Protein AF-A0A0L8V8V0-F1 (afdb_monomer_lite)

pLDDT: mean 90.94, std 7.52, range [48.09, 97.25]

Foldseek 3Di:
DDLCVLCVQLVHHSVQVVCVVVVNDAQDLSSLQSNCVVVVHDSCVRVVVSVVVVVVVVVQVVQLPQDWDCVQPDCVLVVVDDPNPDSCVVCVLVLLVSCVVPNDPSSNVRNCVSQPVVSSVVSVVVVVVVVVD

Radius of gyration: 21.58 Å; chains: 1; bounding box: 40×36×54 Å

Sequence (133 aa):
MSKKQFAKSIDEFPQTLGAITKGKRRINPSLSLRIGERLDIDESYFSILQTYYDIEQEKRKQRKNLHPDLSKIRPVVFWDTDIDKIDWIKYKPSIITRVFERGNEQEKQEITRFYGKEDVSAVLKQNKNLLTS

InterPro domains:
  IPR001387 Cro/C1-type, helix-turn-helix domain [PS50943] (1-46)
  IPR010982 Lambda repressor-like, DNA-binding domain superfamily [G3DSA:1.10.260.40] (1-74)
  IPR010982 Lambda repressor-like, DNA-binding domain superfamily [SSF47413] (1-65)
  IPR053830 Domain of unknown function DUF6922 [PF21956] (73-124)

Structure (mmCIF, N/CA/C/O backbone):
data_AF-A0A0L8V8V0-F1
#
_entry.id   AF-A0A0L8V8V0-F1
#
loop_
_atom_site.group_PDB
_atom_site.id
_atom_site.type_symbol
_atom_site.label_atom_id
_atom_site.label_alt_id
_atom_site.label_comp_id
_atom_site.label_asym_id
_atom_site.label_entity_id
_atom_site.label_seq_id
_atom_site.pdbx_PDB_ins_code
_atom_site.Cartn_x
_atom_site.Cartn_y
_atom_site.Cartn_z
_atom_site.occupancy
_atom_site.B_iso_or_equiv
_atom_site.auth_seq_id
_atom_site.auth_comp_id
_atom_site.auth_asym_id
_atom_site.auth_atom_id
_atom_site.pdbx_PDB_model_num
ATOM 1 N N . MET A 1 1 ? 3.524 3.110 -29.658 1.00 74.62 1 MET A N 1
ATOM 2 C CA . MET A 1 1 ? 4.399 1.912 -29.673 1.00 74.62 1 MET A CA 1
ATOM 3 C C . MET A 1 1 ? 3.676 0.756 -28.993 1.00 74.62 1 MET A C 1
ATOM 5 O O . MET A 1 1 ? 3.136 0.956 -27.915 1.00 74.62 1 MET A O 1
ATOM 9 N N . SER A 1 2 ? 3.617 -0.427 -29.607 1.00 88.88 2 SER A N 1
ATOM 10 C CA . SER A 1 2 ? 2.989 -1.605 -28.981 1.00 88.88 2 SER A CA 1
ATOM 11 C C . SER A 1 2 ? 3.903 -2.256 -27.935 1.00 88.88 2 SER A C 1
ATOM 13 O O . SER A 1 2 ? 5.126 -2.166 -28.023 1.00 88.88 2 SER A O 1
ATOM 15 N N . LYS A 1 3 ? 3.320 -2.999 -26.984 1.00 86.00 3 LYS A N 1
ATOM 16 C CA . LYS A 1 3 ? 4.060 -3.765 -25.963 1.00 86.00 3 LYS A CA 1
ATOM 17 C C . LYS A 1 3 ? 5.127 -4.693 -26.564 1.00 86.00 3 LYS A C 1
ATOM 19 O O . LYS A 1 3 ? 6.218 -4.818 -26.019 1.00 86.00 3 LYS A O 1
ATOM 24 N N . LYS A 1 4 ? 4.810 -5.338 -27.693 1.00 90.06 4 LYS A N 1
ATOM 25 C CA . LYS A 1 4 ? 5.732 -6.232 -28.409 1.00 90.06 4 LYS A CA 1
ATOM 26 C C . LYS A 1 4 ? 6.901 -5.461 -29.023 1.00 90.06 4 LYS A C 1
ATOM 28 O O . LYS A 1 4 ? 8.037 -5.905 -28.913 1.00 90.06 4 LYS A O 1
ATOM 33 N N . GLN A 1 5 ? 6.618 -4.311 -29.639 1.00 91.38 5 GLN A N 1
ATOM 34 C CA . GLN A 1 5 ? 7.649 -3.435 -30.203 1.00 91.38 5 GLN A CA 1
ATOM 35 C C . GLN A 1 5 ? 8.566 -2.878 -29.112 1.00 91.38 5 GLN A C 1
ATOM 37 O O . GLN A 1 5 ? 9.777 -2.873 -29.296 1.00 91.38 5 GLN A O 1
ATOM 42 N N . PHE A 1 6 ? 8.003 -2.476 -27.969 1.00 92.31 6 PHE A N 1
ATOM 43 C CA . PHE A 1 6 ? 8.797 -1.958 -26.860 1.00 92.31 6 PHE A CA 1
ATOM 44 C C . PHE A 1 6 ? 9.712 -3.019 -26.257 1.00 92.31 6 PHE A C 1
ATOM 46 O O . PHE A 1 6 ? 10.906 -2.777 -26.123 1.00 92.31 6 PHE A O 1
ATOM 53 N N . ALA A 1 7 ? 9.175 -4.209 -25.967 1.00 92.62 7 ALA A N 1
ATOM 54 C CA . ALA A 1 7 ? 9.963 -5.314 -25.426 1.00 92.62 7 ALA A CA 1
ATOM 55 C C . ALA A 1 7 ? 11.150 -5.653 -26.343 1.00 92.62 7 ALA A C 1
ATOM 57 O O . ALA A 1 7 ? 12.281 -5.723 -25.878 1.00 92.62 7 ALA A O 1
ATOM 58 N N . LYS A 1 8 ? 10.920 -5.721 -27.662 1.00 92.44 8 LYS A N 1
ATOM 59 C CA . LYS A 1 8 ? 11.998 -5.927 -28.638 1.00 92.44 8 LYS A CA 1
ATOM 60 C C . LYS A 1 8 ? 13.049 -4.808 -28.605 1.00 92.44 8 LYS A C 1
ATOM 62 O O . LYS A 1 8 ? 14.226 -5.097 -28.758 1.00 92.44 8 LYS A O 1
ATOM 67 N N . SER A 1 9 ? 12.645 -3.548 -28.416 1.00 92.31 9 SER A N 1
ATOM 68 C CA . SER A 1 9 ? 13.585 -2.415 -28.396 1.00 92.31 9 SER A CA 1
ATOM 69 C C . SER A 1 9 ? 14.483 -2.347 -27.160 1.00 92.31 9 SER A C 1
ATOM 71 O O . SER A 1 9 ? 15.478 -1.641 -27.203 1.00 92.31 9 SER A O 1
ATOM 73 N N . ILE A 1 10 ? 14.148 -3.071 -26.090 1.00 92.69 10 ILE A N 1
ATOM 74 C CA . ILE A 1 10 ? 14.971 -3.185 -24.875 1.00 92.69 10 ILE A CA 1
ATOM 75 C C . ILE A 1 10 ? 15.562 -4.594 -24.724 1.00 92.69 10 ILE A C 1
ATOM 77 O O . ILE A 1 10 ? 15.936 -4.975 -23.622 1.00 92.69 10 ILE A O 1
ATOM 81 N N . ASP A 1 11 ? 15.589 -5.377 -25.810 1.00 91.44 11 ASP A N 1
ATOM 82 C CA . ASP A 1 11 ? 16.064 -6.765 -25.842 1.00 91.44 11 ASP A CA 1
ATOM 83 C C . ASP A 1 11 ? 15.416 -7.660 -24.756 1.00 91.44 11 ASP A C 1
ATOM 85 O O . ASP A 1 11 ? 16.064 -8.365 -23.983 1.00 91.44 11 ASP A O 1
ATOM 89 N N . GLU A 1 12 ? 14.085 -7.583 -24.659 1.00 92.38 12 GLU A N 1
ATOM 90 C CA . GLU A 1 12 ? 13.263 -8.379 -23.746 1.00 92.38 12 GLU A CA 1
ATOM 91 C C . GLU A 1 12 ? 12.092 -9.070 -24.443 1.00 92.38 12 GLU A C 1
ATOM 93 O O . GLU A 1 12 ? 11.573 -8.653 -25.485 1.00 92.38 12 GLU A O 1
ATOM 98 N N . PHE A 1 13 ? 11.585 -10.113 -23.788 1.00 91.94 13 PHE A N 1
ATOM 99 C CA . PHE A 1 13 ? 10.382 -10.800 -24.233 1.00 91.94 13 PHE A CA 1
ATOM 100 C C . PHE A 1 13 ? 9.109 -10.042 -23.803 1.00 91.94 13 PHE A C 1
ATOM 102 O O . PHE A 1 13 ? 9.004 -9.572 -22.664 1.00 91.94 13 PHE A O 1
ATOM 109 N N . PRO A 1 14 ? 8.058 -9.966 -24.646 1.00 91.31 14 PRO A N 1
ATOM 110 C CA . PRO A 1 14 ? 6.785 -9.337 -24.268 1.00 91.31 14 PRO A CA 1
ATOM 111 C C . PRO A 1 14 ? 6.140 -9.951 -23.012 1.00 91.31 14 PRO A C 1
ATOM 113 O O . PRO A 1 14 ? 5.378 -9.285 -22.300 1.00 91.31 14 PRO A O 1
ATOM 116 N N . GLN A 1 15 ? 6.421 -11.224 -22.731 1.00 92.56 15 GLN A N 1
ATOM 117 C CA . GLN A 1 15 ? 6.001 -11.920 -21.519 1.00 92.56 15 GLN A CA 1
ATOM 118 C C . GLN A 1 15 ? 6.722 -11.367 -20.284 1.00 92.56 15 GLN A C 1
ATOM 120 O O . GLN A 1 15 ? 6.048 -11.120 -19.285 1.00 92.56 15 GLN A O 1
ATOM 125 N N . THR A 1 16 ? 8.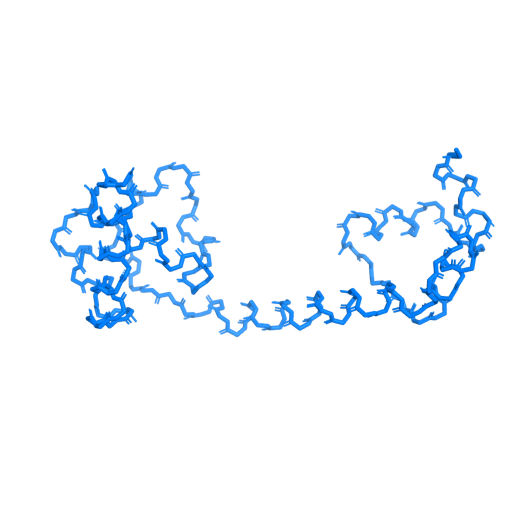031 -11.084 -20.371 1.00 89.81 16 THR A N 1
ATOM 126 C CA . THR A 1 16 ? 8.814 -10.430 -19.306 1.00 89.81 16 THR A CA 1
ATOM 127 C C . THR A 1 16 ? 8.175 -9.105 -18.924 1.00 89.81 16 THR A C 1
ATOM 129 O O . THR A 1 16 ? 7.799 -8.906 -17.770 1.00 89.81 16 THR A O 1
ATOM 132 N N . LEU A 1 17 ? 7.933 -8.242 -19.913 1.00 89.06 17 LEU A N 1
ATOM 133 C CA . LEU A 1 17 ? 7.290 -6.951 -19.686 1.00 89.06 17 LEU A CA 1
ATOM 134 C C . LEU A 1 17 ? 5.879 -7.111 -19.100 1.00 89.06 17 LEU A C 1
ATOM 136 O O . LEU A 1 17 ? 5.470 -6.353 -18.230 1.00 89.06 17 LEU A O 1
ATOM 140 N N . GLY A 1 18 ? 5.138 -8.138 -19.527 1.00 91.50 18 GLY A N 1
ATOM 141 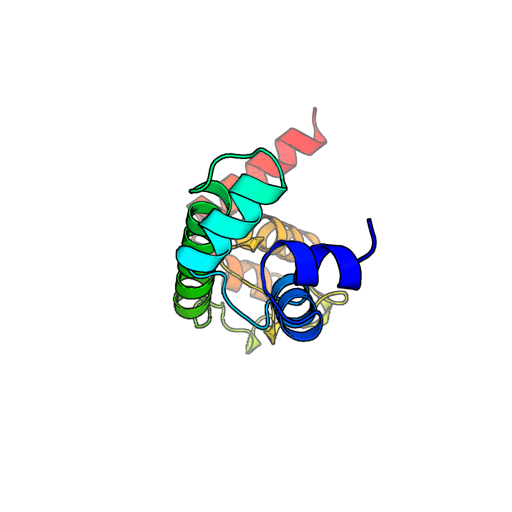C CA . GLY A 1 18 ? 3.831 -8.460 -18.948 1.00 91.50 18 GLY A CA 1
ATOM 142 C C . GLY A 1 18 ? 3.880 -8.938 -17.502 1.00 91.50 18 GLY A C 1
ATOM 143 O O . GLY A 1 18 ? 2.940 -8.691 -16.753 1.00 91.50 18 GLY A O 1
ATOM 144 N N . ALA A 1 19 ? 4.938 -9.644 -17.112 1.00 92.56 19 ALA A N 1
ATOM 145 C CA . ALA A 1 19 ? 5.145 -10.057 -15.734 1.00 92.56 19 ALA A CA 1
ATOM 146 C C . ALA A 1 19 ? 5.533 -8.857 -14.860 1.00 92.56 19 ALA A C 1
ATOM 148 O O . ALA A 1 19 ? 5.032 -8.752 -13.743 1.00 92.56 19 ALA A O 1
ATOM 149 N N . ILE A 1 20 ? 6.343 -7.933 -15.385 1.00 92.19 20 ILE A N 1
ATOM 150 C CA . ILE A 1 20 ? 6.739 -6.694 -14.700 1.00 92.19 20 ILE A CA 1
ATOM 151 C C . ILE A 1 20 ? 5.526 -5.793 -14.462 1.00 92.19 20 ILE A C 1
ATOM 153 O O . ILE A 1 20 ? 5.276 -5.411 -13.323 1.00 92.19 20 ILE A O 1
ATOM 157 N N . THR A 1 21 ? 4.701 -5.529 -15.483 1.00 89.00 21 THR A N 1
ATOM 158 C CA . THR A 1 21 ? 3.502 -4.682 -15.313 1.00 89.00 21 THR A CA 1
ATOM 159 C C . THR A 1 21 ? 2.468 -5.287 -14.364 1.00 89.00 21 THR A C 1
ATOM 161 O O . THR A 1 21 ? 1.668 -4.565 -13.781 1.00 89.00 21 THR A O 1
ATOM 164 N N . LYS A 1 22 ? 2.484 -6.613 -14.184 1.00 92.00 22 LYS A N 1
ATOM 165 C CA . LYS A 1 22 ? 1.652 -7.330 -13.205 1.00 92.00 22 LYS A CA 1
ATOM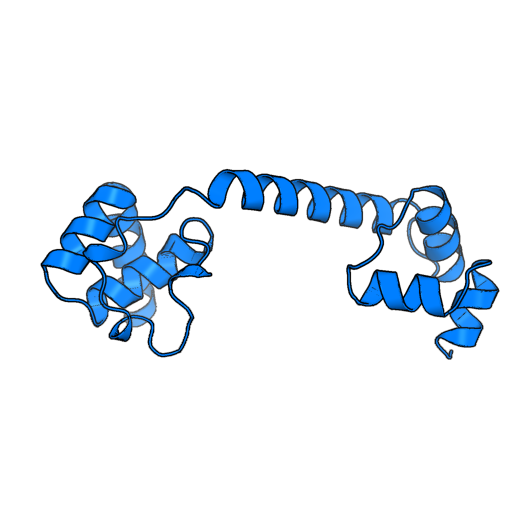 166 C C . LYS A 1 22 ? 2.320 -7.477 -11.831 1.00 92.00 22 LYS A C 1
ATOM 168 O O . LYS A 1 22 ? 1.777 -8.180 -10.984 1.00 92.00 22 LYS A O 1
ATOM 173 N N . GLY A 1 23 ? 3.508 -6.905 -11.622 1.00 90.56 23 GLY A N 1
ATOM 174 C CA . GLY A 1 23 ? 4.275 -7.024 -10.376 1.00 90.56 23 GLY A CA 1
ATOM 175 C C . GLY A 1 23 ? 4.779 -8.439 -10.064 1.00 90.56 23 GLY A C 1
ATOM 176 O O . GLY A 1 23 ? 5.220 -8.700 -8.949 1.00 90.56 23 GLY A O 1
ATOM 177 N N . LYS A 1 24 ? 4.719 -9.368 -11.029 1.00 92.56 24 LYS A N 1
ATOM 178 C CA . LYS A 1 24 ? 5.157 -10.768 -10.881 1.00 92.56 24 LYS A CA 1
ATOM 179 C C . LYS A 1 24 ? 6.657 -10.956 -11.104 1.00 92.56 24 LYS A C 1
ATOM 181 O O . LYS A 1 24 ? 7.187 -12.017 -10.794 1.00 92.56 24 LYS A O 1
ATOM 186 N N . ARG A 1 25 ? 7.336 -9.961 -11.679 1.00 93.12 25 ARG A N 1
ATOM 187 C CA . ARG A 1 25 ? 8.780 -9.980 -11.929 1.00 93.12 25 ARG A CA 1
ATOM 188 C C . ARG A 1 25 ? 9.390 -8.631 -11.562 1.00 93.12 25 ARG A C 1
ATOM 190 O O . ARG A 1 25 ? 8.809 -7.595 -11.864 1.00 93.12 25 ARG A O 1
ATOM 197 N N . ARG A 1 26 ? 10.548 -8.684 -10.904 1.00 94.19 26 ARG A N 1
ATOM 198 C CA . ARG A 1 26 ? 11.367 -7.530 -10.508 1.00 94.19 26 ARG A CA 1
ATOM 199 C C . ARG A 1 26 ? 12.070 -6.915 -11.7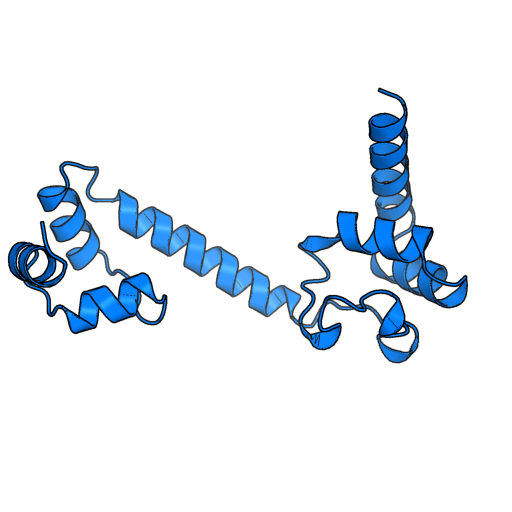19 1.00 94.19 26 ARG A C 1
ATOM 201 O O . ARG A 1 26 ? 12.417 -7.641 -12.654 1.00 94.19 26 ARG A O 1
ATOM 208 N N . ILE A 1 27 ? 12.336 -5.614 -11.659 1.00 94.81 27 ILE A N 1
ATOM 209 C CA . ILE A 1 27 ? 13.290 -4.943 -12.550 1.00 94.81 27 ILE A CA 1
ATOM 210 C C . ILE A 1 27 ? 14.678 -5.032 -11.908 1.00 94.81 27 ILE A C 1
ATOM 212 O O . ILE A 1 27 ? 14.852 -4.642 -10.759 1.00 94.81 27 ILE A O 1
ATOM 216 N N . ASN A 1 28 ? 15.656 -5.578 -12.629 1.00 93.88 28 ASN A N 1
ATOM 217 C CA . ASN A 1 28 ? 17.056 -5.566 -12.200 1.00 93.88 28 ASN A CA 1
ATOM 218 C C . ASN A 1 28 ? 17.782 -4.337 -12.791 1.00 93.88 28 ASN A C 1
ATOM 220 O O . ASN A 1 28 ? 17.244 -3.716 -13.712 1.00 93.88 28 ASN A O 1
ATOM 224 N N . PRO A 1 29 ? 18.995 -3.992 -12.317 1.00 95.25 29 PRO A N 1
ATOM 225 C CA . PRO A 1 29 ? 19.720 -2.825 -12.817 1.00 95.25 29 PRO A CA 1
ATOM 226 C C . PRO A 1 29 ? 19.911 -2.836 -14.337 1.00 95.25 29 PRO A C 1
ATOM 228 O O . PRO A 1 29 ? 19.556 -1.867 -14.990 1.00 95.25 29 PRO A O 1
ATOM 231 N N . SER A 1 30 ? 20.342 -3.959 -14.926 1.00 94.88 30 SER A N 1
ATOM 232 C CA . SER A 1 30 ? 20.527 -4.085 -16.384 1.00 94.88 30 SER A CA 1
ATOM 233 C C . SER A 1 30 ? 19.257 -3.759 -17.184 1.00 94.88 30 SER A C 1
ATOM 235 O O . SER A 1 30 ? 19.313 -3.090 -18.214 1.00 94.88 30 SER A O 1
ATOM 237 N N . LEU A 1 31 ? 18.091 -4.194 -16.705 1.00 94.31 31 LEU A N 1
ATOM 238 C CA . LEU A 1 31 ? 16.814 -3.872 -17.328 1.00 94.31 31 LEU A CA 1
ATOM 239 C C . LEU A 1 31 ? 16.407 -2.410 -17.092 1.00 94.31 31 LEU A C 1
ATOM 241 O O . LEU A 1 31 ? 15.841 -1.801 -17.992 1.00 94.31 31 LEU A O 1
ATOM 245 N N . SER A 1 32 ? 16.716 -1.842 -15.925 1.00 95.94 32 SER A N 1
ATOM 246 C CA . SER A 1 32 ? 16.520 -0.414 -15.639 1.00 95.94 32 SER A CA 1
ATOM 247 C C . SER A 1 32 ? 17.286 0.465 -16.629 1.00 95.94 32 SER A C 1
ATOM 249 O O . SER A 1 32 ? 16.671 1.359 -17.202 1.00 95.94 32 SER A O 1
ATOM 251 N N . LEU A 1 33 ? 18.564 0.153 -16.898 1.00 95.88 33 LEU A N 1
ATOM 252 C CA . LEU A 1 33 ? 19.394 0.882 -17.868 1.00 95.88 33 LEU A CA 1
ATOM 253 C C . LEU A 1 33 ? 18.739 0.880 -19.258 1.00 95.88 33 LEU A C 1
ATOM 255 O O . LEU A 1 33 ? 18.449 1.936 -19.811 1.00 95.88 33 LEU A O 1
ATOM 259 N N . ARG A 1 34 ? 18.402 -0.311 -19.782 1.00 95.31 34 ARG A N 1
ATOM 260 C CA . ARG A 1 34 ? 17.793 -0.461 -21.119 1.00 95.31 34 ARG A CA 1
ATOM 261 C C . ARG A 1 34 ? 16.437 0.242 -21.240 1.00 95.31 34 ARG A C 1
ATOM 263 O O . ARG A 1 34 ? 16.117 0.793 -22.289 1.00 95.31 34 ARG A O 1
ATOM 270 N N . ILE A 1 35 ? 15.609 0.201 -20.190 1.00 94.25 35 ILE A N 1
ATOM 271 C CA . ILE A 1 35 ? 14.317 0.904 -20.183 1.00 94.25 35 ILE A CA 1
ATOM 272 C C . ILE A 1 35 ? 14.535 2.421 -20.110 1.00 94.25 35 ILE A C 1
ATOM 274 O O . ILE A 1 35 ? 13.848 3.143 -20.831 1.00 94.25 35 ILE A O 1
ATOM 278 N N . GLY A 1 36 ? 15.458 2.888 -19.265 1.00 95.00 36 GLY A N 1
ATOM 279 C CA . GLY A 1 36 ? 15.796 4.303 -19.104 1.00 95.00 36 GLY A CA 1
ATOM 280 C C . GLY A 1 36 ? 16.268 4.925 -20.412 1.00 95.00 36 GLY A C 1
ATOM 281 O O . GLY A 1 36 ? 15.619 5.840 -20.914 1.00 95.00 36 GLY A O 1
ATOM 282 N N . GLU A 1 37 ? 17.286 4.324 -21.032 1.00 95.00 37 GLU A N 1
ATOM 283 C CA . GLU A 1 37 ? 17.814 4.726 -22.342 1.00 95.00 37 GLU A CA 1
ATOM 284 C C . GLU A 1 37 ? 16.702 4.784 -23.399 1.00 95.00 37 GLU A C 1
ATOM 286 O O . GLU A 1 37 ? 16.549 5.764 -24.126 1.00 95.00 37 GLU A O 1
ATOM 291 N N . ARG A 1 38 ? 15.852 3.750 -23.462 1.00 94.38 38 ARG A N 1
ATOM 292 C CA . ARG A 1 38 ? 14.791 3.685 -24.472 1.00 94.38 38 ARG A CA 1
ATOM 293 C C . ARG A 1 38 ? 13.685 4.722 -24.264 1.00 94.38 38 ARG A C 1
ATOM 295 O O . ARG A 1 38 ? 13.024 5.081 -25.246 1.00 94.38 38 ARG A O 1
ATOM 302 N N . LEU A 1 39 ? 13.418 5.119 -23.023 1.00 94.19 39 LEU A N 1
ATOM 303 C CA . LEU A 1 39 ? 12.368 6.075 -22.665 1.00 94.19 39 LEU A CA 1
ATOM 304 C C . LEU A 1 39 ? 12.882 7.509 -22.497 1.00 94.19 39 LEU A C 1
ATOM 306 O O . LEU A 1 39 ? 12.059 8.374 -22.214 1.00 94.19 39 LEU A O 1
ATOM 310 N N . ASP A 1 40 ? 14.180 7.750 -22.707 1.00 95.19 40 ASP A N 1
ATOM 311 C CA . ASP A 1 40 ? 14.837 9.043 -22.479 1.00 95.19 40 ASP A CA 1
ATOM 312 C C . ASP A 1 40 ? 14.619 9.556 -21.044 1.00 95.19 40 ASP A C 1
ATOM 314 O O . ASP A 1 40 ? 14.234 10.698 -20.796 1.00 95.19 40 ASP A O 1
ATOM 318 N N . ILE A 1 41 ? 14.798 8.655 -20.075 1.00 96.00 41 ILE A N 1
ATOM 319 C CA . ILE A 1 41 ? 14.746 8.978 -18.648 1.00 96.00 41 ILE A CA 1
ATOM 320 C C . ILE A 1 41 ? 15.989 8.454 -17.939 1.00 96.00 41 ILE A C 1
ATOM 322 O O . ILE A 1 41 ? 16.701 7.592 -18.448 1.00 96.00 41 ILE A O 1
ATOM 326 N N . ASP A 1 42 ? 16.198 8.939 -16.719 1.00 96.12 42 ASP A N 1
ATOM 327 C CA . ASP A 1 42 ? 17.315 8.521 -15.885 1.00 96.12 42 ASP A CA 1
ATOM 328 C C . ASP A 1 42 ? 17.380 6.989 -15.718 1.00 96.12 42 ASP A C 1
ATOM 330 O O . ASP A 1 42 ? 16.409 6.326 -15.337 1.00 96.12 42 ASP A O 1
ATOM 334 N N . GLU A 1 43 ? 18.555 6.427 -15.990 1.00 92.50 43 GLU A N 1
ATOM 335 C CA . GLU A 1 43 ? 18.818 4.987 -15.980 1.00 92.50 43 GLU A CA 1
ATOM 336 C C . GLU A 1 43 ? 18.572 4.335 -14.607 1.00 92.50 43 GLU A C 1
ATOM 338 O O . GLU A 1 43 ? 18.223 3.149 -14.517 1.00 92.50 43 GLU A O 1
ATOM 343 N N . SER A 1 44 ? 18.713 5.105 -13.523 1.00 94.88 44 SER A N 1
ATOM 344 C CA . SER A 1 44 ? 18.501 4.647 -12.148 1.00 94.88 44 SER A CA 1
ATOM 345 C C . SER A 1 44 ? 17.030 4.685 -11.723 1.00 94.88 44 SER A C 1
ATOM 347 O O . SER A 1 44 ? 16.660 4.011 -10.756 1.00 94.88 44 SER A O 1
ATOM 349 N N . TYR A 1 45 ? 16.165 5.384 -12.467 1.00 96.69 45 TYR A N 1
ATOM 350 C CA . TYR A 1 45 ? 14.766 5.638 -12.108 1.00 96.69 45 TYR A CA 1
ATOM 351 C C . TYR A 1 45 ? 14.002 4.366 -11.709 1.00 96.69 45 TYR A C 1
ATOM 353 O O . TYR A 1 45 ? 13.440 4.279 -10.613 1.00 96.69 45 TYR A O 1
ATOM 361 N N . PHE A 1 46 ? 14.012 3.334 -12.560 1.00 95.44 46 PHE A N 1
ATOM 362 C CA . PHE A 1 46 ? 13.278 2.095 -12.275 1.00 95.44 46 PHE A CA 1
ATOM 363 C C . PHE A 1 46 ? 13.918 1.261 -11.165 1.00 95.44 46 PHE A C 1
ATOM 365 O O . PHE A 1 46 ? 13.200 0.578 -10.434 1.00 95.44 46 PHE A O 1
ATOM 372 N N . SER A 1 47 ? 15.238 1.336 -10.993 1.00 96.25 47 SER A N 1
ATOM 373 C CA . SER A 1 47 ? 15.940 0.672 -9.886 1.00 96.25 47 SER A CA 1
ATOM 374 C C . SER A 1 47 ? 15.584 1.305 -8.540 1.00 96.25 47 SER A C 1
ATOM 376 O O . SER A 1 47 ? 15.327 0.592 -7.566 1.00 96.25 47 SER A O 1
ATOM 378 N N . ILE A 1 48 ? 15.486 2.635 -8.488 1.00 97.25 48 ILE A N 1
ATOM 379 C CA . ILE A 1 48 ? 15.037 3.375 -7.304 1.00 97.25 48 ILE A CA 1
ATOM 380 C C . ILE A 1 48 ? 13.587 3.005 -6.972 1.00 97.25 48 ILE A C 1
ATOM 382 O O . ILE A 1 48 ? 13.289 2.635 -5.835 1.00 97.25 48 ILE A O 1
ATOM 386 N N . LEU A 1 49 ? 12.687 3.013 -7.964 1.00 96.44 49 LEU A N 1
ATOM 387 C CA . LEU A 1 49 ? 11.299 2.577 -7.772 1.00 96.44 49 LEU A CA 1
ATOM 388 C C . LEU A 1 49 ? 11.206 1.127 -7.281 1.00 96.44 49 LEU A C 1
ATOM 390 O O . LEU A 1 49 ? 10.418 0.832 -6.379 1.00 96.44 49 LEU A O 1
ATOM 394 N N . GLN A 1 50 ? 12.017 0.225 -7.841 1.00 96.06 50 GLN A N 1
ATOM 395 C CA . GLN A 1 50 ? 12.062 -1.167 -7.402 1.00 96.06 50 GLN A CA 1
ATOM 396 C C . GLN A 1 50 ? 12.537 -1.278 -5.950 1.00 96.06 50 GLN A C 1
ATOM 398 O O . GLN A 1 50 ? 11.952 -2.039 -5.181 1.00 96.06 50 GLN A O 1
ATOM 403 N N . THR A 1 51 ? 13.525 -0.474 -5.556 1.00 97.19 51 THR A N 1
ATOM 404 C CA . THR A 1 51 ? 14.034 -0.412 -4.179 1.00 97.19 51 THR A CA 1
ATOM 405 C C . THR A 1 51 ? 12.952 0.066 -3.212 1.00 97.19 51 THR A C 1
ATOM 407 O O . THR A 1 51 ? 12.702 -0.587 -2.199 1.00 97.19 51 THR A O 1
ATOM 410 N N . TYR A 1 52 ? 12.238 1.149 -3.540 1.00 96.62 52 TYR A N 1
ATOM 411 C CA . TYR A 1 52 ? 11.105 1.614 -2.733 1.00 96.62 52 TYR A CA 1
ATOM 412 C C . TYR A 1 52 ? 10.017 0.548 -2.595 1.00 96.62 52 TYR A C 1
ATOM 414 O O . TYR A 1 52 ? 9.506 0.321 -1.495 1.00 96.62 52 TYR A O 1
ATOM 422 N N . TYR A 1 53 ? 9.673 -0.127 -3.695 1.00 95.12 53 TYR A N 1
ATOM 423 C CA . TYR A 1 53 ? 8.703 -1.217 -3.671 1.00 95.12 53 TYR A CA 1
ATOM 424 C C . TYR A 1 53 ? 9.157 -2.349 -2.746 1.00 95.12 53 TYR A C 1
ATOM 426 O O . TYR A 1 53 ? 8.361 -2.833 -1.942 1.00 95.12 53 TYR A O 1
ATOM 434 N N . ASP A 1 54 ? 10.420 -2.763 -2.840 1.00 94.88 54 ASP A N 1
ATOM 435 C CA . ASP A 1 54 ? 10.976 -3.871 -2.063 1.00 94.88 54 ASP A CA 1
ATOM 436 C C . ASP A 1 54 ? 10.993 -3.556 -0.565 1.00 94.88 54 ASP A C 1
ATOM 438 O O . ASP A 1 54 ? 10.543 -4.380 0.235 1.00 94.88 54 ASP A O 1
ATOM 442 N N . ILE A 1 55 ? 11.387 -2.333 -0.198 1.00 95.44 55 ILE A N 1
ATOM 443 C CA . ILE A 1 55 ? 11.308 -1.830 1.180 1.00 95.44 55 ILE A CA 1
ATOM 444 C C . ILE A 1 55 ? 9.863 -1.880 1.689 1.00 95.44 55 ILE A C 1
ATOM 446 O O . ILE A 1 55 ? 9.614 -2.345 2.801 1.00 95.44 55 ILE A O 1
ATOM 450 N N . GLU A 1 56 ? 8.890 -1.423 0.897 1.00 92.12 56 GLU A N 1
ATOM 451 C CA . GLU A 1 56 ? 7.488 -1.426 1.321 1.00 92.12 56 GLU A CA 1
ATOM 452 C C . GLU A 1 56 ? 6.918 -2.847 1.442 1.00 92.12 56 GLU A C 1
ATOM 454 O O . GLU A 1 56 ? 6.131 -3.108 2.352 1.00 92.12 56 GLU A O 1
ATOM 459 N N . GLN A 1 57 ? 7.325 -3.794 0.589 1.00 92.38 57 GLN A N 1
ATOM 460 C CA . GLN A 1 57 ? 6.951 -5.202 0.768 1.00 92.38 57 GLN A CA 1
ATOM 461 C C . GLN A 1 57 ? 7.509 -5.772 2.069 1.00 92.38 57 GLN A C 1
ATOM 463 O O . GLN A 1 57 ? 6.802 -6.496 2.768 1.00 92.38 57 GLN A O 1
ATOM 468 N N . GLU A 1 58 ? 8.753 -5.443 2.409 1.00 93.12 58 GLU A N 1
ATOM 469 C CA . GLU A 1 58 ? 9.367 -5.932 3.639 1.00 93.12 58 GLU A CA 1
ATOM 470 C C . GLU A 1 58 ? 8.688 -5.340 4.878 1.00 93.12 58 GLU A C 1
ATOM 472 O O . GLU A 1 58 ? 8.305 -6.076 5.789 1.00 93.12 58 GLU A O 1
ATOM 477 N N . LYS A 1 59 ? 8.384 -4.036 4.858 1.00 90.75 59 LYS A N 1
ATOM 478 C CA . LYS A 1 59 ? 7.558 -3.398 5.894 1.00 90.75 59 LYS A CA 1
ATOM 479 C C . LYS A 1 59 ? 6.194 -4.075 6.030 1.00 90.75 59 LYS A C 1
ATOM 481 O O . LYS A 1 59 ? 5.752 -4.329 7.146 1.00 90.75 59 LYS A O 1
ATOM 486 N N . ARG A 1 60 ? 5.521 -4.415 4.925 1.00 89.62 60 ARG A N 1
ATOM 487 C CA . ARG A 1 60 ? 4.231 -5.133 4.970 1.00 89.62 60 ARG A CA 1
ATOM 488 C C . ARG A 1 60 ? 4.342 -6.501 5.629 1.00 89.62 60 ARG A C 1
ATOM 490 O O . ARG A 1 60 ? 3.464 -6.849 6.411 1.00 89.62 60 ARG A O 1
ATOM 497 N N . LYS A 1 61 ? 5.402 -7.267 5.353 1.00 89.31 61 LYS A N 1
ATOM 498 C CA . LYS A 1 61 ? 5.622 -8.564 6.016 1.00 89.31 61 LYS A CA 1
ATOM 499 C C . LYS A 1 61 ? 5.783 -8.397 7.523 1.00 89.31 61 LYS A C 1
ATOM 501 O O . LYS A 1 61 ? 5.151 -9.132 8.272 1.00 89.31 61 LYS A O 1
ATOM 506 N N . GLN A 1 62 ? 6.560 -7.404 7.954 1.00 88.25 62 GLN A N 1
ATOM 507 C CA . GLN A 1 62 ? 6.755 -7.102 9.376 1.00 88.25 62 GLN A CA 1
ATOM 508 C C . GLN A 1 62 ? 5.443 -6.688 10.061 1.00 88.25 62 GLN A C 1
ATOM 510 O O . GLN A 1 62 ? 5.189 -7.070 11.199 1.00 88.25 62 GLN A O 1
ATOM 515 N N . ARG A 1 63 ? 4.575 -5.957 9.351 1.00 88.62 63 ARG A N 1
ATOM 516 C CA . ARG A 1 63 ? 3.270 -5.502 9.860 1.00 88.62 63 ARG A CA 1
ATOM 517 C C . ARG A 1 63 ? 2.169 -6.558 9.781 1.00 88.62 63 ARG A C 1
ATOM 519 O O . ARG A 1 63 ? 1.135 -6.373 10.406 1.00 88.62 63 ARG A O 1
ATOM 526 N N . LYS A 1 64 ? 2.368 -7.662 9.053 1.00 81.88 64 LYS A N 1
ATOM 527 C CA . LYS A 1 64 ? 1.325 -8.672 8.801 1.00 81.88 64 LYS A CA 1
ATOM 528 C C . LYS A 1 64 ? 0.738 -9.265 10.087 1.00 81.88 64 LYS A C 1
ATOM 530 O O . LYS A 1 64 ? -0.450 -9.555 10.129 1.00 81.88 64 LYS A O 1
ATOM 535 N N . ASN A 1 65 ? 1.559 -9.405 11.124 1.00 83.31 65 ASN A N 1
ATOM 536 C CA . ASN A 1 65 ? 1.139 -9.949 12.418 1.00 83.31 65 ASN A CA 1
ATOM 537 C C . ASN A 1 65 ? 0.739 -8.854 13.424 1.00 83.31 65 ASN A C 1
ATOM 539 O O . ASN A 1 65 ? 0.438 -9.155 14.574 1.00 83.31 65 ASN A O 1
ATOM 543 N N . LEU A 1 66 ? 0.763 -7.580 13.017 1.00 89.25 66 LEU A N 1
ATOM 544 C CA . LEU A 1 66 ? 0.352 -6.452 13.846 1.00 89.25 66 LEU A CA 1
ATOM 545 C C . LEU A 1 66 ? -1.112 -6.137 13.557 1.00 89.25 66 LEU A C 1
ATOM 547 O O . LEU A 1 66 ? -1.426 -5.283 12.730 1.00 89.25 66 LEU A O 1
ATOM 551 N N . HIS A 1 67 ? -2.002 -6.835 14.249 1.00 92.19 67 HIS A N 1
ATOM 552 C CA . HIS A 1 67 ? -3.439 -6.602 14.191 1.00 92.19 67 HIS A CA 1
ATOM 553 C C . HIS A 1 67 ? -4.039 -6.643 15.607 1.00 92.19 67 HIS A C 1
ATOM 555 O O . HIS A 1 67 ? -3.459 -7.266 16.505 1.00 92.19 67 HIS A O 1
ATOM 561 N N . PRO A 1 68 ? -5.181 -5.974 15.843 1.00 92.19 68 PRO A N 1
ATOM 562 C CA . PRO A 1 68 ? -5.929 -6.128 17.081 1.00 92.19 68 PRO A CA 1
ATOM 563 C C . PRO A 1 68 ? -6.498 -7.544 17.190 1.00 92.19 68 PRO A C 1
ATOM 565 O O . PRO A 1 68 ? -6.458 -8.348 16.258 1.00 92.19 68 PRO A O 1
ATOM 568 N N . ASP A 1 69 ? -7.074 -7.847 18.339 1.00 92.56 69 ASP A N 1
ATOM 569 C CA . ASP A 1 69 ? -7.830 -9.072 18.535 1.00 92.56 69 ASP A CA 1
ATOM 570 C C . ASP A 1 69 ? -9.126 -9.042 17.705 1.00 92.56 69 ASP A C 1
ATOM 572 O O . ASP A 1 69 ? -10.120 -8.420 18.088 1.00 92.56 69 ASP A O 1
ATOM 576 N N . LEU A 1 70 ? -9.106 -9.719 16.551 1.00 91.12 70 LEU A N 1
ATOM 577 C CA . LEU A 1 70 ? -10.229 -9.747 15.610 1.00 91.12 70 LEU A CA 1
ATOM 578 C C . LEU A 1 70 ? -11.476 -10.412 16.205 1.00 91.12 70 LEU A C 1
ATOM 580 O O . LEU A 1 70 ? -12.581 -10.100 15.774 1.00 91.12 70 LEU A O 1
ATOM 584 N N . SER A 1 71 ? -11.339 -11.255 17.238 1.00 91.25 71 SER A N 1
ATOM 585 C CA . SER A 1 71 ? -12.497 -11.852 17.925 1.00 91.25 71 SER A CA 1
ATOM 586 C C . SER A 1 71 ? -13.380 -10.804 18.616 1.00 91.25 71 SER A C 1
ATOM 588 O O . SER A 1 71 ? -14.563 -11.041 18.861 1.00 91.25 71 SER A O 1
ATOM 590 N N . LYS A 1 72 ? -12.822 -9.620 18.895 1.00 92.19 72 LYS A N 1
ATOM 591 C CA . LYS A 1 72 ? -13.522 -8.486 19.508 1.00 92.19 72 LYS A CA 1
ATOM 592 C C . LYS A 1 72 ? -14.061 -7.484 18.490 1.00 92.19 72 LYS A C 1
ATOM 594 O O . LYS A 1 72 ? -14.650 -6.487 18.903 1.00 92.19 72 LYS A O 1
ATOM 599 N N . ILE A 1 73 ? -13.856 -7.717 17.190 1.00 92.88 73 ILE A N 1
ATOM 600 C CA . ILE A 1 73 ? -14.279 -6.813 16.120 1.00 92.88 73 ILE A CA 1
ATOM 601 C C . ILE A 1 73 ? -15.249 -7.530 15.192 1.00 92.88 73 ILE A C 1
ATOM 603 O O . ILE A 1 73 ? -14.891 -8.493 14.518 1.00 92.88 73 ILE A O 1
ATOM 607 N N . ARG A 1 74 ? -16.493 -7.045 15.110 1.00 92.62 74 ARG A N 1
ATOM 608 C CA . ARG A 1 74 ? -17.480 -7.657 14.219 1.00 92.62 74 ARG A CA 1
ATOM 609 C C . ARG A 1 74 ? -17.151 -7.320 12.760 1.00 92.62 74 ARG A C 1
ATOM 611 O O . ARG A 1 74 ? -16.982 -6.140 12.438 1.00 92.62 74 ARG A O 1
ATOM 618 N N . PRO A 1 75 ? -17.191 -8.306 11.844 1.00 89.00 75 PRO A N 1
ATOM 619 C CA . PRO A 1 75 ? -16.941 -8.075 10.419 1.00 89.00 75 PRO A CA 1
ATOM 620 C C . PRO A 1 75 ? -17.833 -6.993 9.791 1.00 89.00 75 PRO A C 1
ATOM 622 O O . PRO A 1 75 ? -17.405 -6.295 8.879 1.00 89.00 75 PRO A O 1
ATOM 625 N N . VAL A 1 76 ? -19.051 -6.787 10.314 1.00 90.88 76 VAL A N 1
ATOM 626 C CA . VAL A 1 76 ? -20.007 -5.778 9.816 1.00 90.88 76 VAL A CA 1
ATOM 627 C C . VAL A 1 76 ? -19.472 -4.337 9.870 1.00 90.88 76 VAL A C 1
ATOM 629 O O . VAL A 1 76 ? -19.873 -3.507 9.057 1.00 90.88 76 VAL A O 1
ATOM 632 N N . VAL A 1 77 ? -18.531 -4.027 10.774 1.00 91.56 77 VAL A N 1
ATOM 633 C CA . VAL A 1 77 ? -17.885 -2.699 10.833 1.00 91.56 77 VAL A CA 1
ATOM 634 C C . VAL A 1 77 ? -17.079 -2.421 9.553 1.00 91.56 77 VAL A C 1
ATOM 636 O O . VAL A 1 77 ? -16.968 -1.274 9.106 1.00 91.56 77 VAL A O 1
ATOM 639 N N . PHE A 1 78 ? -16.582 -3.481 8.913 1.00 92.38 78 PHE A N 1
ATOM 640 C CA . PHE A 1 78 ? -15.816 -3.471 7.669 1.00 92.38 78 PHE A CA 1
ATOM 641 C C . PHE A 1 78 ? -16.568 -4.202 6.547 1.00 92.38 78 PHE A C 1
ATOM 643 O O . PHE A 1 78 ? -15.980 -4.972 5.807 1.00 92.38 78 PHE A O 1
ATOM 650 N N . TRP A 1 79 ? -17.875 -3.978 6.393 1.00 90.25 79 TRP A N 1
ATOM 651 C CA . TRP A 1 79 ? -18.703 -4.716 5.423 1.00 90.25 79 TRP A CA 1
ATOM 652 C C . TRP A 1 79 ? -18.204 -4.676 3.959 1.00 90.25 79 TRP A C 1
ATOM 654 O O . TRP A 1 79 ? -18.478 -5.595 3.194 1.00 90.25 79 TRP A O 1
ATOM 664 N N . ASP A 1 80 ? -17.475 -3.631 3.565 1.00 89.19 80 ASP A N 1
ATOM 665 C CA . ASP A 1 80 ? -16.881 -3.422 2.237 1.00 89.19 80 ASP A CA 1
ATOM 666 C C . ASP A 1 80 ? -15.453 -3.981 2.102 1.00 89.19 80 ASP A C 1
ATOM 668 O O . ASP A 1 80 ? -14.878 -3.942 1.015 1.00 89.19 80 ASP A O 1
ATOM 672 N N . THR A 1 81 ? -14.844 -4.468 3.189 1.00 88.69 81 THR A N 1
ATOM 673 C CA . THR A 1 81 ? -13.445 -4.916 3.211 1.00 88.69 81 THR A CA 1
ATOM 674 C C . THR A 1 81 ? -13.268 -6.192 4.029 1.00 88.69 81 THR A C 1
ATOM 676 O O . THR A 1 81 ? -13.675 -6.285 5.179 1.00 88.69 81 THR A O 1
ATOM 679 N N . ASP A 1 82 ? -12.563 -7.167 3.464 1.00 88.62 82 ASP A N 1
ATOM 680 C CA . ASP A 1 82 ? -12.164 -8.377 4.185 1.0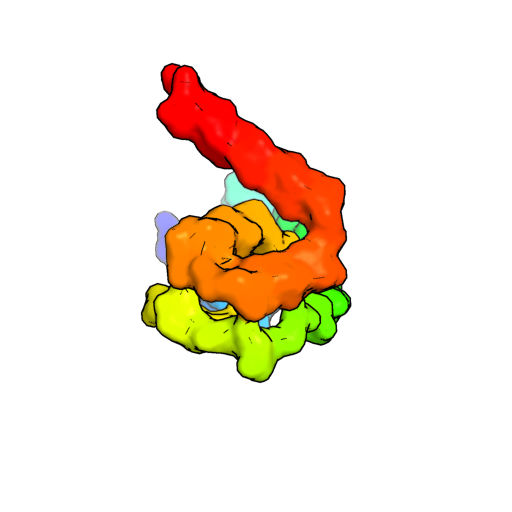0 88.62 82 ASP A CA 1
ATOM 681 C C . ASP A 1 82 ? -11.247 -8.032 5.377 1.00 88.62 82 ASP A C 1
ATOM 683 O O . ASP A 1 82 ? -10.117 -7.570 5.180 1.00 88.62 82 ASP A O 1
ATOM 687 N N . ILE A 1 83 ? -11.745 -8.246 6.601 1.00 88.56 83 ILE A N 1
ATOM 688 C CA . ILE A 1 83 ? -11.090 -7.857 7.859 1.00 88.56 83 ILE A CA 1
ATOM 689 C C . ILE A 1 83 ? -9.716 -8.518 8.040 1.00 88.56 83 ILE A C 1
ATOM 691 O O . ILE A 1 83 ? -8.799 -7.894 8.578 1.00 88.56 83 ILE A O 1
ATOM 695 N N . ASP A 1 84 ? -9.539 -9.730 7.507 1.00 86.75 84 ASP A N 1
ATOM 696 C CA . ASP A 1 84 ? -8.290 -10.494 7.593 1.00 86.75 84 ASP A CA 1
ATOM 697 C C . ASP A 1 84 ? -7.197 -9.946 6.661 1.00 86.75 84 ASP A C 1
ATOM 699 O O . ASP A 1 84 ? -6.015 -10.271 6.796 1.00 86.75 84 ASP A O 1
ATOM 703 N N . LYS A 1 85 ? -7.572 -9.100 5.694 1.00 88.25 85 LYS A N 1
ATOM 704 C CA . LYS A 1 85 ? -6.658 -8.506 4.703 1.00 88.25 85 LYS A CA 1
ATOM 705 C C . LYS A 1 85 ? -6.342 -7.037 4.975 1.00 88.25 85 LYS A C 1
ATOM 707 O O . LYS A 1 85 ? -5.601 -6.423 4.202 1.00 88.25 85 LYS A O 1
ATOM 712 N N . ILE A 1 86 ? -6.887 -6.464 6.045 1.00 90.31 86 ILE A N 1
ATOM 713 C CA . ILE A 1 86 ? -6.653 -5.068 6.407 1.00 90.31 86 ILE A CA 1
ATOM 714 C C . ILE A 1 86 ? -5.204 -4.892 6.883 1.00 90.31 86 ILE A C 1
ATOM 716 O O . ILE A 1 86 ? -4.743 -5.566 7.801 1.00 90.31 86 ILE A O 1
ATOM 720 N N . ASP A 1 87 ? -4.478 -3.938 6.290 1.00 90.44 87 ASP A N 1
ATOM 721 C CA . ASP A 1 87 ? -3.206 -3.463 6.851 1.00 90.44 87 ASP A CA 1
ATOM 722 C C . ASP A 1 87 ? -3.518 -2.486 7.994 1.00 90.44 87 ASP A C 1
ATOM 724 O O . ASP A 1 87 ? -3.707 -1.281 7.783 1.00 90.44 87 ASP A O 1
ATOM 728 N N . TRP A 1 88 ? -3.603 -3.037 9.209 1.00 92.62 88 TRP A N 1
ATOM 729 C CA . TRP A 1 88 ? -3.975 -2.316 10.427 1.00 92.62 88 TRP A CA 1
ATOM 730 C C . TRP A 1 88 ? -3.023 -1.171 10.763 1.00 92.62 88 TRP A C 1
ATOM 732 O O . TRP A 1 88 ? -3.420 -0.211 11.415 1.00 92.62 88 TRP A O 1
ATOM 742 N N . ILE A 1 89 ? -1.783 -1.205 10.285 1.00 92.12 89 ILE A N 1
ATOM 743 C CA . ILE A 1 89 ? -0.829 -0.127 10.536 1.00 92.12 89 ILE A CA 1
ATOM 744 C C . ILE A 1 89 ? -0.957 0.963 9.473 1.00 92.12 89 ILE A C 1
ATOM 746 O O . ILE A 1 89 ? -1.052 2.144 9.804 1.00 92.12 89 ILE A O 1
ATOM 750 N N . LYS A 1 90 ? -1.003 0.581 8.192 1.00 90.75 90 LYS A N 1
ATOM 751 C CA . LYS A 1 90 ? -1.064 1.534 7.075 1.00 90.75 90 LYS A CA 1
ATOM 752 C C . LYS A 1 90 ? -2.360 2.345 7.069 1.00 90.75 90 LYS A C 1
ATOM 754 O O . LYS A 1 90 ? -2.325 3.536 6.772 1.00 90.75 90 LYS A O 1
ATOM 759 N N . TYR A 1 91 ? -3.489 1.713 7.383 1.00 92.12 91 TYR A N 1
ATOM 760 C CA . TYR A 1 91 ? -4.812 2.346 7.334 1.00 92.12 91 TYR A CA 1
ATOM 761 C C . TYR A 1 91 ? -5.322 2.794 8.708 1.00 92.12 91 TYR A C 1
ATOM 763 O O . TYR A 1 91 ? -6.513 3.066 8.864 1.00 92.12 91 TYR A O 1
ATOM 771 N N . LYS A 1 92 ? -4.424 2.914 9.695 1.00 93.50 92 LYS A N 1
ATOM 772 C CA . LYS A 1 92 ? -4.728 3.300 11.081 1.00 93.50 92 LYS A CA 1
ATOM 773 C C . LYS A 1 92 ? -5.738 4.458 11.201 1.00 93.50 92 LYS A C 1
ATOM 775 O O . LYS A 1 92 ? -6.730 4.265 11.903 1.00 93.50 92 LYS A O 1
ATOM 780 N N . PRO A 1 93 ? -5.583 5.615 10.520 1.00 93.62 93 PRO A N 1
ATOM 781 C CA . PRO A 1 93 ? -6.537 6.714 10.669 1.00 93.62 93 PRO A CA 1
ATOM 782 C C . PRO A 1 93 ? -7.960 6.331 10.244 1.00 93.62 93 PRO A C 1
ATOM 784 O O . PRO A 1 93 ? -8.919 6.553 10.982 1.00 93.62 93 PRO A O 1
ATOM 787 N N . SER A 1 94 ? -8.103 5.690 9.083 1.00 92.75 94 SER A N 1
ATOM 788 C CA . SER A 1 94 ? -9.398 5.265 8.541 1.00 92.75 94 SER A CA 1
ATOM 789 C C . SER A 1 94 ? -10.057 4.181 9.394 1.00 92.75 94 SER A C 1
ATOM 791 O O . SER A 1 94 ? -11.269 4.218 9.598 1.00 92.75 94 SER A O 1
ATOM 793 N N . ILE A 1 95 ? -9.267 3.244 9.926 1.00 94.62 95 ILE A N 1
ATOM 794 C CA . ILE A 1 95 ? -9.735 2.174 10.817 1.00 94.62 95 ILE A CA 1
ATOM 795 C C . ILE A 1 95 ? -10.273 2.761 12.121 1.00 94.62 95 ILE A C 1
ATOM 797 O O . ILE A 1 95 ? -11.404 2.459 12.498 1.00 94.62 95 ILE A O 1
ATOM 801 N N . ILE A 1 96 ? -9.492 3.625 12.782 1.00 94.81 96 ILE A N 1
ATOM 802 C CA . ILE A 1 96 ? -9.899 4.282 14.032 1.00 94.81 96 ILE A CA 1
ATOM 803 C C . ILE A 1 96 ? -11.205 5.042 13.806 1.00 94.81 96 ILE A C 1
ATOM 805 O O . ILE A 1 96 ? -12.176 4.822 14.521 1.00 94.81 96 ILE A O 1
ATOM 809 N N . THR A 1 97 ? -11.261 5.876 12.770 1.00 93.88 97 THR A N 1
ATOM 810 C CA . THR A 1 97 ? -12.458 6.664 12.438 1.00 93.88 97 THR A CA 1
ATOM 811 C C . THR A 1 97 ? -13.684 5.773 12.279 1.00 93.88 97 THR A C 1
ATOM 813 O O . THR A 1 97 ? -14.696 5.964 12.946 1.00 93.88 97 THR A O 1
ATOM 816 N N . ARG A 1 98 ? -13.562 4.731 11.456 1.00 93.50 98 ARG A N 1
ATOM 817 C CA . ARG A 1 98 ? -14.657 3.815 11.146 1.00 93.50 98 ARG A CA 1
ATOM 818 C C . ARG A 1 98 ? -15.173 3.074 12.377 1.00 93.50 98 ARG A C 1
ATOM 820 O O . ARG A 1 98 ? -16.387 2.971 12.543 1.00 93.50 98 ARG A O 1
ATOM 827 N N . VAL A 1 99 ? -14.282 2.570 13.232 1.00 95.06 99 VAL A N 1
ATOM 828 C CA . VAL A 1 99 ? -14.683 1.859 14.456 1.00 95.06 99 VAL A CA 1
ATOM 829 C C . VAL A 1 99 ? -15.336 2.815 15.454 1.00 95.06 99 VAL A C 1
ATOM 831 O O . VAL A 1 99 ? -16.312 2.448 16.099 1.00 95.06 99 VAL A O 1
ATOM 834 N N . PHE A 1 100 ? -14.868 4.058 15.552 1.00 93.62 100 PHE A N 1
ATOM 835 C CA . PHE A 1 100 ? -15.486 5.044 16.438 1.00 93.62 100 PHE A CA 1
ATOM 836 C C . PHE A 1 100 ? -16.843 5.555 15.931 1.00 93.62 100 PHE A C 1
ATOM 838 O O . PHE A 1 100 ? -17.695 5.884 16.754 1.00 93.62 100 PHE A O 1
ATOM 845 N N . GLU A 1 101 ? -17.067 5.576 14.614 1.00 91.94 101 GLU A N 1
ATOM 846 C CA . GLU A 1 101 ? -18.349 5.948 13.998 1.00 91.94 101 GLU A CA 1
ATOM 847 C C . GLU A 1 101 ? -19.400 4.831 14.045 1.00 91.94 101 GLU A C 1
ATOM 849 O O . GLU A 1 101 ? -20.570 5.099 14.304 1.00 91.94 101 GLU A O 1
ATOM 854 N N . ARG A 1 102 ? -19.007 3.589 13.733 1.00 91.00 102 ARG A N 1
ATOM 855 C CA . ARG A 1 102 ? -19.943 2.475 13.468 1.00 91.00 102 ARG A CA 1
ATOM 856 C C . ARG A 1 102 ? -19.831 1.319 14.463 1.00 91.00 102 ARG A C 1
ATOM 858 O O . ARG A 1 102 ? -20.690 0.438 14.470 1.00 91.00 102 ARG A O 1
ATOM 865 N N . GLY A 1 103 ? -18.765 1.288 15.258 1.00 92.06 103 GLY A N 1
ATOM 866 C CA . GLY A 1 103 ? -18.492 0.221 16.212 1.00 92.06 103 GLY A CA 1
ATOM 867 C C . GLY A 1 103 ? -19.168 0.421 17.570 1.00 92.06 103 GLY A C 1
ATOM 868 O O . GLY A 1 103 ? -19.578 1.520 17.948 1.00 92.06 103 GLY A O 1
ATOM 869 N N . ASN A 1 104 ? -19.269 -0.671 18.319 1.00 94.56 104 ASN A N 1
ATOM 870 C CA . ASN A 1 104 ? -19.725 -0.715 19.701 1.00 94.56 104 ASN A CA 1
ATOM 871 C C . ASN A 1 104 ? -18.581 -0.382 20.684 1.00 94.56 104 ASN A C 1
ATOM 873 O O . ASN A 1 104 ? -17.429 -0.180 20.297 1.00 94.56 104 ASN A O 1
ATOM 877 N N . GLU A 1 105 ? -18.890 -0.327 21.979 1.00 94.31 105 GLU A N 1
ATOM 878 C CA . GLU A 1 105 ? -17.899 0.033 23.002 1.00 94.31 105 GLU A CA 1
ATOM 879 C C . GLU A 1 105 ? -16.760 -0.988 23.141 1.00 94.31 105 GLU A C 1
ATOM 881 O O . GLU A 1 105 ? -15.614 -0.592 23.349 1.00 94.31 105 GLU A O 1
ATOM 886 N N . GLN A 1 106 ? -17.030 -2.283 22.955 1.00 95.56 106 GLN A N 1
ATOM 887 C CA . GLN A 1 106 ? -15.994 -3.324 22.985 1.00 95.56 106 GLN A CA 1
ATOM 888 C C . GLN A 1 106 ? -14.979 -3.137 21.844 1.00 95.56 106 GLN A C 1
ATOM 890 O O . GLN A 1 106 ? -13.770 -3.214 22.061 1.00 95.56 106 GLN A O 1
ATOM 895 N N . GLU A 1 107 ? -15.467 -2.829 20.643 1.00 94.75 107 GLU A N 1
ATOM 896 C CA . GLU A 1 107 ? -14.662 -2.565 19.449 1.00 94.75 107 GLU A CA 1
ATOM 897 C C . GLU A 1 107 ? -13.785 -1.321 19.646 1.00 94.75 107 GLU A C 1
ATOM 899 O O . GLU A 1 107 ? -12.578 -1.352 19.396 1.00 94.75 107 GLU A O 1
ATOM 904 N N . LYS A 1 108 ? -14.362 -0.233 20.174 1.00 95.50 108 LYS A N 1
ATOM 905 C CA . LYS A 1 108 ? -13.619 0.999 20.487 1.00 95.50 108 LYS A CA 1
ATOM 906 C C . LYS A 1 108 ? -12.532 0.764 21.534 1.00 95.50 108 LYS A C 1
ATOM 908 O O . LYS A 1 108 ? -11.429 1.299 21.397 1.00 95.50 108 LYS A O 1
ATOM 913 N N . GLN A 1 109 ? -12.813 -0.033 22.566 1.00 95.50 109 GLN A N 1
ATOM 914 C CA . GLN A 1 109 ? -11.838 -0.369 23.606 1.00 95.50 109 GLN A CA 1
ATOM 915 C C . GLN A 1 109 ? -10.665 -1.176 23.046 1.00 95.50 109 GLN A C 1
ATOM 917 O O . GLN A 1 109 ? -9.515 -0.842 23.332 1.00 95.50 109 GLN A O 1
ATOM 922 N N . GLU A 1 110 ? -10.928 -2.182 22.210 1.00 95.19 110 GLU A N 1
ATOM 923 C CA . GLU A 1 110 ? -9.871 -2.985 21.586 1.00 95.19 110 GLU A CA 1
ATOM 924 C C . GLU A 1 110 ? -8.999 -2.142 20.642 1.00 95.19 110 GLU A C 1
ATOM 926 O O . GLU A 1 110 ? -7.774 -2.201 20.725 1.00 95.19 110 GLU A O 1
ATOM 931 N N . ILE A 1 111 ? -9.598 -1.279 19.815 1.00 95.62 111 ILE A N 1
ATOM 932 C CA . ILE A 1 111 ? -8.853 -0.351 18.945 1.00 95.62 111 ILE A CA 1
ATOM 933 C C . ILE A 1 111 ? -8.015 0.638 19.759 1.00 95.62 111 ILE A C 1
ATOM 935 O O . ILE A 1 111 ? -6.868 0.916 19.410 1.00 95.62 111 ILE A O 1
ATOM 939 N N . THR A 1 112 ? -8.551 1.133 20.875 1.00 95.44 112 THR A N 1
ATOM 940 C CA . THR A 1 112 ? -7.815 2.021 21.784 1.00 95.44 112 THR A CA 1
ATOM 941 C C . THR A 1 112 ? -6.656 1.305 22.473 1.00 95.44 112 THR A C 1
ATOM 943 O O . THR A 1 112 ? -5.595 1.901 22.646 1.00 95.44 112 THR A O 1
ATOM 946 N N . ARG A 1 113 ? -6.821 0.028 22.840 1.00 96.19 113 ARG A N 1
ATOM 947 C CA . ARG A 1 113 ? -5.746 -0.814 23.387 1.00 96.19 113 ARG A CA 1
ATOM 948 C C . ARG A 1 113 ? -4.656 -1.071 22.349 1.00 96.19 113 ARG A C 1
ATOM 950 O O . ARG A 1 113 ? -3.479 -1.041 22.690 1.00 96.19 113 ARG A O 1
ATOM 957 N N . PHE A 1 114 ? -5.051 -1.348 21.108 1.00 95.38 114 PHE A N 1
ATOM 958 C CA . PHE A 1 114 ? -4.140 -1.715 20.030 1.00 95.38 114 PHE A CA 1
ATOM 959 C C . PHE A 1 114 ? -3.296 -0.534 19.537 1.00 95.38 114 PHE A C 1
ATOM 961 O O . PHE A 1 114 ? -2.081 -0.668 19.433 1.00 95.38 114 PHE A O 1
ATOM 968 N N . TYR A 1 115 ? -3.912 0.621 19.266 1.00 94.38 115 TYR A N 1
ATOM 969 C CA . TYR A 1 115 ? -3.187 1.804 18.780 1.00 94.38 115 TYR A CA 1
ATOM 970 C C . TYR A 1 115 ? -2.679 2.723 19.890 1.00 94.38 115 TYR A C 1
ATOM 972 O O . TYR A 1 115 ? -1.789 3.525 19.644 1.00 94.38 115 TYR A O 1
ATOM 980 N N . GLY A 1 116 ? -3.238 2.639 21.096 1.00 94.94 116 GLY A N 1
ATOM 981 C CA . GLY A 1 116 ? -2.951 3.576 22.176 1.00 94.94 116 GLY A CA 1
ATOM 982 C C . GLY A 1 116 ? -3.869 4.803 22.168 1.00 94.94 116 GLY A C 1
ATOM 983 O O . GLY A 1 116 ? -4.352 5.273 21.135 1.00 94.94 116 GLY A O 1
ATOM 984 N N . LYS A 1 117 ? -4.120 5.343 23.366 1.00 93.38 117 LYS A N 1
ATOM 985 C CA . LYS A 1 117 ? -5.060 6.458 23.583 1.00 93.38 117 LYS A CA 1
ATOM 986 C C . LYS A 1 117 ? -4.633 7.750 22.888 1.00 93.38 117 LYS A C 1
ATOM 988 O O . LYS A 1 117 ? -5.485 8.471 22.372 1.00 93.38 117 LYS A O 1
ATOM 993 N N . GLU A 1 118 ? -3.337 8.047 22.893 1.00 93.00 118 GLU A N 1
ATOM 994 C CA . GLU A 1 118 ? -2.779 9.271 22.307 1.00 93.00 118 GLU A CA 1
ATOM 995 C C . GLU A 1 118 ? -3.018 9.310 20.798 1.00 93.00 118 GLU A C 1
ATOM 997 O O . GLU A 1 118 ? -3.577 10.270 20.269 1.00 93.00 118 GLU A O 1
ATOM 1002 N N . ASP A 1 119 ? -2.697 8.202 20.139 1.00 92.62 119 ASP A N 1
ATOM 1003 C CA . ASP A 1 119 ? -2.855 7.997 18.708 1.00 92.62 119 ASP A CA 1
ATOM 1004 C C . ASP A 1 119 ? -4.315 8.065 18.252 1.00 92.62 119 ASP A C 1
ATOM 1006 O O . ASP A 1 119 ? -4.642 8.728 17.265 1.00 92.62 119 ASP A O 1
ATOM 1010 N N . VAL A 1 120 ? -5.214 7.412 18.991 1.00 93.88 120 VAL A N 1
ATOM 1011 C CA . VAL A 1 120 ? -6.655 7.473 18.722 1.00 93.88 120 VAL A CA 1
ATOM 1012 C C . VAL A 1 120 ? -7.180 8.898 18.884 1.00 93.88 120 VAL A C 1
ATOM 1014 O O . VAL A 1 120 ? -7.894 9.398 18.014 1.00 93.88 120 VAL A O 1
ATOM 1017 N N . SER A 1 121 ? -6.798 9.582 19.963 1.00 92.19 121 SER A N 1
ATOM 1018 C CA . SER A 1 121 ? -7.212 10.964 20.220 1.00 92.19 121 SER A CA 1
ATOM 1019 C C . SER A 1 121 ? -6.726 11.919 19.127 1.00 92.19 121 SER A C 1
ATOM 1021 O O . SER A 1 121 ? -7.497 12.762 18.665 1.00 92.19 121 SER A O 1
ATOM 1023 N N . ALA A 1 122 ? -5.482 11.763 18.665 1.00 93.81 122 ALA A N 1
ATOM 1024 C CA . ALA A 1 122 ? -4.916 12.570 17.588 1.00 93.81 122 ALA A CA 1
ATOM 1025 C C . ALA A 1 122 ? -5.713 12.425 16.280 1.00 93.81 122 ALA A C 1
ATOM 1027 O O . ALA A 1 122 ? -6.115 13.432 15.694 1.00 93.81 122 ALA A O 1
ATOM 1028 N N . VAL A 1 123 ? -6.018 11.189 15.868 1.00 92.88 123 VAL A N 1
ATOM 1029 C CA . VAL A 1 123 ? -6.805 10.914 14.651 1.00 92.88 123 VAL A CA 1
ATOM 1030 C C . VAL A 1 123 ? -8.216 11.496 14.752 1.00 92.88 123 VAL A C 1
ATOM 1032 O O . VAL A 1 123 ? -8.686 12.164 13.830 1.00 92.88 123 VAL A O 1
ATOM 1035 N N . LEU A 1 124 ? -8.898 11.290 15.882 1.00 91.25 124 LEU A N 1
ATOM 1036 C CA . LEU A 1 124 ? -10.265 11.786 16.068 1.00 91.25 124 LEU A CA 1
ATOM 1037 C C . LEU A 1 124 ? -10.334 13.319 16.087 1.00 91.25 124 LEU A C 1
ATOM 1039 O O . LEU A 1 124 ? -11.295 13.892 15.574 1.00 91.25 124 LEU A O 1
ATOM 1043 N N . LYS A 1 125 ? -9.323 13.996 16.645 1.00 90.06 125 LYS A N 1
ATOM 1044 C CA . LYS A 1 125 ? -9.221 15.465 16.604 1.00 90.06 125 LYS A CA 1
ATOM 1045 C C . LYS A 1 125 ? -9.017 15.977 15.180 1.00 90.06 125 LYS A C 1
ATOM 1047 O O . LYS A 1 125 ? -9.695 16.916 14.775 1.00 90.06 125 LYS A O 1
ATOM 1052 N N . GLN A 1 126 ? -8.128 15.344 14.416 1.00 86.88 126 GLN A N 1
ATOM 1053 C CA . GLN A 1 126 ? -7.849 15.741 13.037 1.00 86.88 126 GLN A CA 1
ATOM 1054 C C . GLN A 1 126 ? -9.096 15.638 12.147 1.00 86.88 126 GLN A C 1
ATOM 1056 O O . GLN A 1 126 ? -9.386 16.567 11.397 1.00 86.88 126 GLN A O 1
ATOM 1061 N N . ASN A 1 127 ? -9.878 14.563 12.281 1.00 79.00 127 ASN A N 1
ATOM 1062 C CA . ASN A 1 127 ? -11.124 14.408 11.525 1.00 79.00 127 ASN A CA 1
ATOM 1063 C C . ASN A 1 127 ? -12.204 15.420 11.908 1.00 79.00 127 ASN A C 1
ATOM 1065 O O . ASN A 1 127 ? -12.927 15.887 11.036 1.00 79.00 127 ASN A O 1
ATOM 1069 N N . LYS A 1 128 ? -12.317 15.788 13.191 1.00 74.06 128 LYS A N 1
ATOM 1070 C CA . LYS A 1 128 ? -13.273 16.822 13.611 1.00 74.06 128 LYS A CA 1
ATOM 1071 C C . LYS A 1 128 ? -12.964 18.171 12.967 1.00 74.06 128 LYS A C 1
ATOM 1073 O O . LYS A 1 128 ? -13.883 18.805 12.469 1.00 74.06 128 LYS A O 1
ATOM 1078 N N . ASN A 1 129 ? -11.689 18.554 12.904 1.00 68.88 129 ASN A N 1
ATOM 1079 C CA . ASN A 1 129 ? -11.278 19.810 12.273 1.00 68.88 129 ASN A CA 1
ATOM 1080 C C . ASN A 1 129 ? -11.591 19.840 10.766 1.00 68.88 129 ASN A C 1
ATOM 1082 O O . ASN A 1 129 ? -11.949 20.889 10.241 1.00 68.88 129 ASN A O 1
ATOM 1086 N N . LEU A 1 130 ? -11.503 18.693 10.082 1.00 62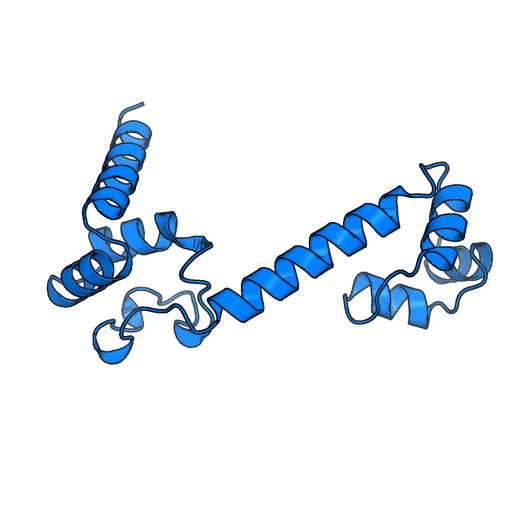.06 130 LEU A N 1
ATOM 1087 C CA . LEU A 1 130 ? -11.840 18.550 8.658 1.00 62.06 130 LEU A CA 1
ATOM 1088 C C . LEU A 1 130 ? -13.348 18.640 8.368 1.00 62.06 130 LEU A C 1
ATOM 1090 O O . LEU A 1 130 ? -13.722 18.930 7.241 1.00 62.06 130 LEU A O 1
ATOM 1094 N N . LEU A 1 131 ? -14.209 18.384 9.359 1.00 58.78 131 LEU A N 1
ATOM 1095 C CA . LEU A 1 131 ? -15.669 18.504 9.234 1.00 58.78 131 LEU A CA 1
ATOM 1096 C C . LEU A 1 131 ? -16.185 19.906 9.598 1.00 58.78 131 LEU A C 1
ATOM 1098 O O . LEU A 1 131 ? -17.347 20.214 9.350 1.00 58.78 131 LEU A O 1
ATOM 1102 N N . THR A 1 132 ? -15.342 20.733 10.221 1.00 54.31 132 THR A N 1
ATOM 1103 C CA . THR A 1 132 ? -15.666 22.099 10.664 1.00 54.31 132 THR A CA 1
ATOM 1104 C C . THR A 1 132 ? -14.955 23.192 9.858 1.00 54.31 132 THR A C 1
ATOM 1106 O O . THR A 1 132 ? -15.070 24.360 10.226 1.00 54.31 132 THR A O 1
ATOM 1109 N N . SER A 1 133 ? -14.201 22.826 8.814 1.00 48.09 133 SER A N 1
ATOM 1110 C CA . SER A 1 133 ? -13.506 23.741 7.889 1.00 48.09 133 SER A CA 1
ATOM 1111 C C . SER A 1 133 ? -14.177 23.714 6.523 1.00 48.09 133 SER A C 1
ATOM 1113 O O . SER A 1 133 ? -14.241 24.786 5.889 1.00 48.09 133 SER A O 1
#

Organism: NCBI:txid1409788

Secondary structure (DSSP, 8-state):
--HHHHHHHTT--HHHHHHHHTTSSPPPHHHHHHHHHHHTS-TTHHHHHHHHHHHHHHHHHHHTT----GGGS-GGGGTTS-GGG--TTTTHHHHHHHHHHH--HHHHHHHHHHH-HHHHHHHHHHHHHHH--